Protein AF-A0A511D7U4-F1 (afdb_monomer_lite)

Radius of gyration: 13.5 Å; chains: 1; bounding box: 28×25×48 Å

Organism: NCBI:txid1123024

pLDDT: mean 93.22, std 8.73, range [59.75, 98.56]

Structure (mmCIF, N/CA/C/O backbone):
data_AF-A0A511D7U4-F1
#
_entry.id   AF-A0A511D7U4-F1
#
loop_
_atom_site.group_PDB
_atom_site.id
_atom_site.type_symbol
_atom_site.label_atom_id
_atom_site.label_alt_id
_atom_site.label_comp_id
_atom_site.label_asym_id
_atom_site.label_entity_id
_atom_site.label_seq_id
_atom_site.pdbx_PDB_ins_code
_atom_site.Cartn_x
_atom_site.Cartn_y
_atom_site.Cartn_z
_atom_site.occupancy
_atom_site.B_iso_or_equiv
_atom_site.auth_seq_id
_atom_site.auth_comp_id
_atom_site.auth_asym_id
_atom_site.auth_atom_id
_atom_site.pdbx_PDB_model_num
ATOM 1 N N . MET A 1 1 ? -4.668 5.861 11.434 1.00 91.88 1 MET A N 1
ATOM 2 C CA . MET A 1 1 ? -3.916 6.250 10.217 1.00 91.88 1 MET A CA 1
ATOM 3 C C . MET A 1 1 ? -2.959 5.128 9.864 1.00 91.88 1 MET A C 1
ATOM 5 O O . MET A 1 1 ? -2.495 4.466 10.786 1.00 91.88 1 MET A O 1
ATOM 9 N N . LEU A 1 2 ? -2.630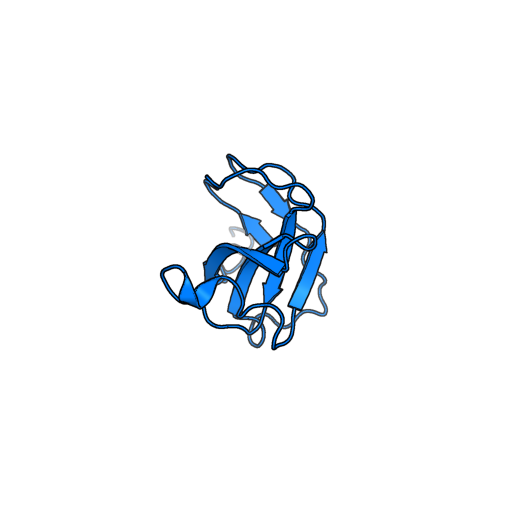 4.964 8.585 1.00 96.50 2 LEU A N 1
ATOM 10 C CA . LEU A 1 2 ? -1.519 4.136 8.128 1.00 96.50 2 LEU A CA 1
ATOM 11 C C . LEU A 1 2 ? -0.259 5.000 8.072 1.00 96.50 2 LEU A C 1
ATOM 13 O O . LEU A 1 2 ? -0.315 6.135 7.590 1.00 96.50 2 LEU A O 1
ATOM 17 N N . ARG A 1 3 ? 0.871 4.462 8.532 1.00 97.25 3 ARG A N 1
ATOM 18 C CA . ARG A 1 3 ? 2.173 5.125 8.448 1.00 97.25 3 ARG A CA 1
ATOM 19 C C . ARG A 1 3 ? 3.144 4.269 7.645 1.00 97.25 3 ARG A C 1
ATOM 21 O O . ARG A 1 3 ? 3.388 3.126 8.008 1.00 97.25 3 ARG A O 1
ATOM 28 N N . LEU A 1 4 ? 3.714 4.854 6.596 1.00 97.75 4 LEU A N 1
ATOM 29 C CA . LEU A 1 4 ? 4.899 4.332 5.922 1.00 97.75 4 LEU A CA 1
ATOM 30 C C . LEU A 1 4 ? 6.129 4.947 6.586 1.00 97.75 4 LEU A C 1
ATOM 32 O O . LEU A 1 4 ? 6.208 6.173 6.719 1.00 97.75 4 LEU A O 1
ATOM 36 N N . GLU A 1 5 ? 7.072 4.110 7.004 1.00 96.50 5 GLU A N 1
ATOM 37 C CA . GLU A 1 5 ? 8.300 4.526 7.683 1.00 96.50 5 GLU A CA 1
ATOM 38 C C . GLU A 1 5 ? 9.511 4.161 6.838 1.00 96.50 5 GLU A C 1
ATOM 40 O O . GLU A 1 5 ? 9.595 3.039 6.349 1.00 96.50 5 GLU A O 1
ATOM 45 N N . ASN A 1 6 ? 10.452 5.099 6.700 1.00 96.50 6 ASN A N 1
ATOM 46 C CA . ASN A 1 6 ? 11.732 4.879 6.018 1.00 96.50 6 ASN A CA 1
ATOM 47 C C . ASN A 1 6 ? 11.583 4.201 4.646 1.00 96.50 6 ASN A C 1
ATOM 49 O O . ASN A 1 6 ? 12.367 3.320 4.298 1.00 96.50 6 ASN A O 1
ATOM 53 N N . LEU A 1 7 ? 10.559 4.595 3.883 1.00 97.75 7 LEU A N 1
ATOM 54 C CA . LEU A 1 7 ? 10.371 4.103 2.531 1.00 97.75 7 LEU A CA 1
ATOM 55 C C . LEU A 1 7 ? 11.594 4.496 1.705 1.00 97.75 7 LEU A C 1
ATOM 57 O O . LEU A 1 7 ? 12.028 5.645 1.738 1.00 97.75 7 LEU A O 1
ATOM 61 N N . ASP A 1 8 ? 12.121 3.533 0.970 1.00 97.50 8 ASP A N 1
ATOM 62 C CA . ASP A 1 8 ? 13.111 3.733 -0.075 1.00 97.50 8 ASP A CA 1
ATOM 63 C C . ASP A 1 8 ? 12.714 2.791 -1.209 1.00 97.50 8 ASP A C 1
ATOM 65 O O . ASP A 1 8 ? 12.892 1.572 -1.142 1.00 97.50 8 ASP A O 1
ATOM 69 N N . THR A 1 9 ? 12.021 3.344 -2.199 1.00 96.12 9 THR A N 1
ATOM 70 C CA . THR A 1 9 ? 11.584 2.607 -3.380 1.00 96.12 9 THR A CA 1
ATOM 71 C C . THR A 1 9 ? 11.825 3.431 -4.636 1.00 96.12 9 THR A C 1
ATOM 73 O O . THR A 1 9 ? 12.092 4.631 -4.598 1.00 96.12 9 THR A O 1
ATOM 76 N N . SER A 1 10 ? 11.739 2.778 -5.789 1.00 95.81 10 SER A N 1
ATOM 77 C CA . SER A 1 10 ? 11.848 3.462 -7.074 1.00 95.81 10 SER A CA 1
ATOM 78 C C . SER A 1 10 ? 10.629 4.347 -7.332 1.00 95.81 10 SER A C 1
ATOM 80 O O . SER A 1 10 ? 9.515 4.032 -6.919 1.00 95.81 10 SER A O 1
ATOM 82 N N . ASN A 1 11 ? 10.822 5.440 -8.067 1.00 93.75 11 ASN A N 1
ATOM 83 C CA . ASN A 1 11 ? 9.703 6.250 -8.531 1.00 93.75 11 ASN A CA 1
ATOM 84 C C . ASN A 1 11 ? 8.967 5.560 -9.696 1.00 93.75 11 ASN A C 1
ATOM 86 O O . ASN A 1 11 ? 9.570 4.811 -10.469 1.00 93.75 11 ASN A O 1
ATOM 90 N N . GLY A 1 12 ? 7.675 5.840 -9.844 1.00 94.44 12 GLY A N 1
ATOM 91 C CA . GLY A 1 12 ? 6.816 5.265 -10.874 1.00 94.44 12 GLY A CA 1
ATOM 92 C C . GLY A 1 12 ? 5.793 6.283 -11.385 1.00 94.44 12 GLY A C 1
ATOM 93 O O . GLY A 1 12 ? 5.542 7.288 -10.724 1.00 94.44 12 GLY A O 1
ATOM 94 N N . PRO A 1 13 ? 5.211 6.056 -12.573 1.00 96.94 13 PRO A N 1
ATOM 95 C CA . PRO A 1 13 ? 4.333 7.030 -13.223 1.00 96.94 13 PRO A CA 1
ATOM 96 C C . PRO A 1 13 ? 2.957 7.186 -12.561 1.00 96.94 13 PRO A C 1
ATOM 98 O O . PRO A 1 13 ? 2.320 8.210 -12.778 1.00 96.94 13 PRO A O 1
ATOM 101 N N . ASP A 1 14 ? 2.496 6.189 -11.798 1.00 97.94 14 ASP A N 1
ATOM 102 C CA . ASP A 1 14 ? 1.231 6.248 -11.053 1.00 97.94 14 ASP A CA 1
ATOM 103 C C . ASP A 1 14 ? 1.277 5.313 -9.837 1.00 97.94 14 ASP A C 1
ATOM 105 O O . ASP A 1 14 ? 0.765 4.196 -9.877 1.00 97.94 14 ASP A O 1
ATOM 109 N N . LEU A 1 15 ? 2.007 5.721 -8.795 1.00 98.50 15 LEU A N 1
ATOM 110 C CA . LEU A 1 15 ? 2.135 4.946 -7.560 1.00 98.50 15 LEU A CA 1
ATOM 111 C C . LEU A 1 15 ? 1.013 5.298 -6.577 1.00 98.50 15 LEU A C 1
ATOM 113 O O . LEU A 1 15 ? 0.788 6.474 -6.277 1.00 98.50 15 LEU A O 1
ATOM 117 N N . LYS A 1 16 ? 0.364 4.271 -6.032 1.00 98.56 16 LYS A N 1
ATOM 118 C CA . LYS A 1 16 ? -0.682 4.329 -5.006 1.00 98.56 16 LYS A CA 1
ATOM 119 C C . LYS A 1 16 ? -0.243 3.601 -3.741 1.00 98.56 16 LYS A C 1
ATOM 121 O O . LYS A 1 16 ? 0.687 2.793 -3.767 1.00 98.56 16 LYS A O 1
ATOM 126 N N . VAL A 1 17 ? -0.936 3.869 -2.640 1.00 98.56 17 VAL A N 1
ATOM 127 C CA . VAL A 1 17 ? -0.810 3.096 -1.401 1.00 98.56 17 VAL A CA 1
ATOM 128 C C . VAL A 1 17 ? -2.073 2.277 -1.210 1.00 98.56 17 VAL A C 1
ATOM 130 O O . VAL A 1 17 ? -3.134 2.832 -0.938 1.00 98.56 17 VAL A O 1
ATOM 133 N N . TRP A 1 18 ? -1.950 0.961 -1.345 1.00 98.50 18 TRP A N 1
ATOM 134 C CA . TRP A 1 18 ? -3.057 0.026 -1.169 1.00 98.50 18 TRP A CA 1
ATOM 135 C C . TRP A 1 18 ? -2.903 -0.750 0.135 1.00 98.50 18 TRP A C 1
ATOM 137 O O . TRP A 1 18 ? -1.806 -1.222 0.427 1.00 98.50 18 TRP A O 1
ATOM 147 N N . ILE A 1 19 ? -3.991 -0.923 0.890 1.00 97.88 19 ILE A N 1
ATOM 148 C CA . ILE A 1 19 ? -4.100 -1.976 1.916 1.00 97.88 19 ILE A CA 1
ATOM 149 C C . ILE A 1 19 ? -4.796 -3.180 1.275 1.00 97.88 19 ILE A C 1
ATOM 151 O O . ILE A 1 19 ? -5.795 -2.979 0.588 1.00 97.88 19 ILE A O 1
ATOM 155 N N . THR A 1 20 ? -4.290 -4.401 1.461 1.00 97.81 20 THR A N 1
ATOM 156 C CA . THR A 1 20 ? -4.774 -5.593 0.738 1.00 97.81 20 THR A CA 1
ATOM 157 C C . THR A 1 20 ? -4.872 -6.840 1.623 1.00 97.81 20 THR A C 1
ATOM 159 O O . THR A 1 20 ? -4.240 -6.905 2.681 1.00 97.81 20 THR A O 1
ATOM 162 N N . ASP A 1 21 ? -5.623 -7.847 1.170 1.00 97.31 21 ASP A N 1
ATOM 163 C CA . ASP A 1 21 ? -5.642 -9.202 1.749 1.00 97.31 21 ASP A CA 1
ATOM 164 C C . ASP A 1 21 ? -4.565 -10.141 1.169 1.00 97.31 21 ASP A C 1
ATOM 166 O O . ASP A 1 21 ? -4.372 -11.254 1.667 1.00 97.31 21 ASP A O 1
ATOM 170 N N . ALA A 1 22 ? -3.814 -9.698 0.158 1.00 96.94 22 ALA A N 1
ATOM 171 C CA . ALA A 1 22 ? -2.792 -10.511 -0.483 1.00 96.94 22 ALA A CA 1
ATOM 172 C C . ALA A 1 22 ? -1.566 -10.728 0.430 1.00 96.94 22 ALA A C 1
ATOM 174 O O . ALA A 1 22 ? -1.126 -9.807 1.137 1.00 96.94 22 ALA A O 1
ATOM 175 N N . PRO A 1 23 ? -0.950 -11.925 0.405 1.00 95.38 23 PRO A N 1
ATOM 176 C CA . PRO A 1 23 ? 0.249 -12.200 1.182 1.00 95.38 23 PRO A CA 1
ATOM 177 C C . PRO A 1 23 ? 1.465 -11.461 0.613 1.00 95.38 23 PRO A C 1
ATOM 179 O O . PRO A 1 23 ? 1.664 -11.371 -0.598 1.00 95.38 23 PRO A O 1
ATOM 182 N N . VAL A 1 24 ? 2.355 -11.005 1.496 1.00 96.56 24 VAL A N 1
ATOM 183 C CA . VAL A 1 24 ? 3.652 -10.462 1.075 1.00 96.56 24 VAL A CA 1
ATOM 184 C C . VAL A 1 24 ? 4.582 -11.611 0.701 1.00 96.56 24 VAL A C 1
ATOM 186 O O . VAL A 1 24 ? 5.051 -12.351 1.567 1.00 96.56 24 VAL A O 1
ATOM 189 N N . LEU A 1 25 ? 4.868 -11.745 -0.593 1.00 94.94 25 LEU A N 1
ATOM 190 C CA . LEU A 1 25 ? 5.802 -12.740 -1.114 1.00 94.94 25 LEU A CA 1
ATOM 191 C C . LEU A 1 25 ? 7.136 -12.082 -1.500 1.00 94.94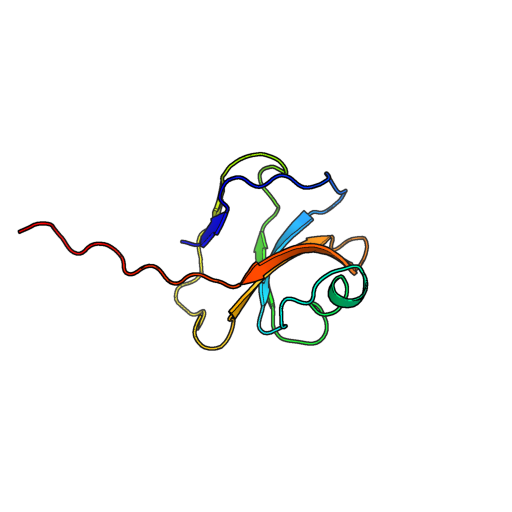 25 LEU A C 1
ATOM 193 O O . LEU A 1 25 ? 7.139 -11.023 -2.134 1.00 94.94 25 LEU A O 1
ATOM 197 N N . PRO A 1 26 ? 8.284 -12.692 -1.162 1.00 89.25 26 PRO A N 1
ATOM 198 C CA . PRO A 1 26 ? 9.583 -12.143 -1.523 1.00 89.25 26 PRO A CA 1
ATOM 199 C C . PRO A 1 26 ? 9.863 -12.267 -3.028 1.00 89.25 26 PRO A C 1
ATOM 201 O O . PRO A 1 26 ? 9.414 -13.187 -3.713 1.00 89.25 26 PRO A O 1
ATOM 204 N N . GLY A 1 27 ? 10.700 -11.364 -3.538 1.00 90.12 27 GLY A N 1
ATOM 205 C CA . GLY A 1 27 ? 11.197 -11.419 -4.912 1.00 90.12 27 GLY A CA 1
ATOM 206 C C . GLY A 1 27 ? 10.155 -11.057 -5.976 1.00 90.12 27 GLY A C 1
ATOM 207 O O . GLY A 1 27 ? 9.137 -10.426 -5.709 1.00 90.12 27 GLY A O 1
ATOM 208 N N . ARG A 1 28 ? 10.440 -11.417 -7.235 1.00 89.75 28 ARG A N 1
ATOM 209 C CA . ARG A 1 28 ? 9.616 -11.005 -8.389 1.00 89.75 28 ARG A CA 1
ATOM 210 C C . ARG A 1 28 ? 8.228 -11.644 -8.408 1.00 89.75 28 ARG A C 1
ATOM 212 O O . ARG A 1 28 ? 7.304 -11.009 -8.901 1.00 89.75 28 ARG A O 1
ATOM 219 N N . ALA A 1 29 ? 8.091 -12.856 -7.869 1.00 88.19 29 ALA A N 1
ATOM 220 C CA . ALA A 1 29 ? 6.824 -13.584 -7.847 1.00 88.19 29 ALA A CA 1
ATOM 221 C C . ALA A 1 29 ? 5.730 -12.835 -7.069 1.00 88.19 29 ALA A C 1
ATOM 223 O O . ALA A 1 29 ? 4.568 -12.908 -7.439 1.00 88.19 29 ALA A O 1
ATOM 224 N N . GLY A 1 30 ? 6.102 -12.061 -6.043 1.00 90.50 30 GLY A N 1
ATOM 225 C CA . GLY A 1 30 ? 5.154 -11.276 -5.253 1.00 90.50 30 GLY A CA 1
ATOM 226 C C . GLY A 1 30 ? 4.709 -9.961 -5.881 1.00 90.50 30 GLY A C 1
ATOM 227 O O . GLY A 1 30 ? 3.914 -9.256 -5.281 1.00 90.50 30 GLY A O 1
ATOM 228 N N . ARG A 1 31 ? 5.225 -9.560 -7.048 1.00 93.81 31 ARG A N 1
ATOM 229 C CA . ARG A 1 31 ? 4.947 -8.210 -7.566 1.00 93.81 31 ARG A CA 1
ATOM 230 C C . ARG A 1 31 ? 3.536 -8.032 -8.122 1.00 93.81 31 ARG A C 1
ATOM 232 O O . ARG A 1 31 ? 3.076 -6.900 -8.136 1.00 93.81 31 ARG A O 1
ATOM 239 N N . GLY A 1 32 ? 2.876 -9.092 -8.569 1.00 92.81 32 GLY A N 1
ATOM 240 C CA . GLY A 1 32 ? 1.568 -9.015 -9.233 1.00 92.81 32 GLY A CA 1
ATOM 241 C C . GLY A 1 32 ? 0.497 -9.850 -8.547 1.00 92.81 32 GLY A C 1
ATOM 242 O O . GLY A 1 32 ? -0.286 -10.465 -9.238 1.00 92.81 32 GLY A O 1
ATOM 243 N N . VAL A 1 33 ? 0.545 -9.979 -7.217 1.00 94.12 33 VAL A N 1
ATOM 244 C CA . VAL A 1 33 ? -0.448 -10.762 -6.449 1.00 94.12 33 VAL A CA 1
ATOM 245 C C . VAL A 1 33 ? -1.493 -9.881 -5.762 1.00 94.12 33 VAL A C 1
ATOM 247 O O . VAL A 1 33 ? -2.369 -10.381 -5.067 1.00 94.12 33 VAL A O 1
ATOM 250 N N . PHE A 1 34 ? -1.347 -8.560 -5.873 1.00 96.06 34 PHE A N 1
ATOM 251 C CA . PHE A 1 34 ? -2.107 -7.582 -5.089 1.00 96.06 34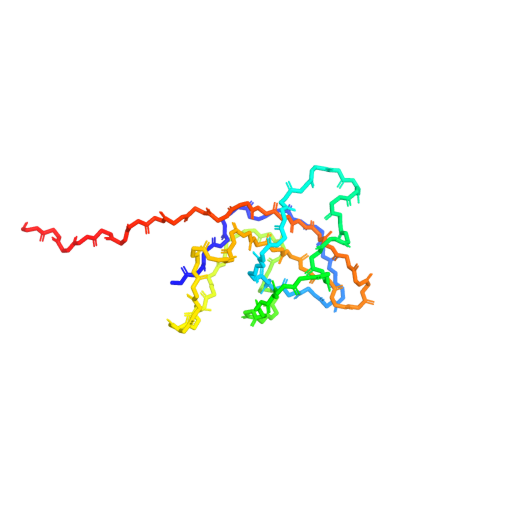 PHE A CA 1
ATOM 252 C C . PHE A 1 34 ? -3.407 -7.132 -5.779 1.00 96.06 34 PHE A C 1
ATOM 254 O O . PHE A 1 34 ? -4.195 -6.419 -5.162 1.00 96.06 34 PHE A O 1
ATOM 261 N N . ASP A 1 35 ? -3.632 -7.542 -7.029 1.00 92.25 35 ASP A N 1
ATOM 262 C CA . ASP A 1 35 ? -4.815 -7.267 -7.856 1.00 92.25 35 ASP A CA 1
ATOM 263 C C . ASP A 1 35 ? -5.770 -8.470 -8.005 1.00 92.25 35 ASP A C 1
ATOM 265 O O . ASP A 1 35 ? -6.835 -8.332 -8.601 1.00 92.25 35 ASP A O 1
ATOM 269 N N . ASP A 1 36 ? -5.443 -9.620 -7.406 1.00 90.12 36 ASP A N 1
ATOM 270 C CA . ASP A 1 36 ? -6.273 -10.839 -7.425 1.00 90.12 36 ASP A CA 1
ATOM 271 C C . ASP A 1 36 ? -7.334 -10.890 -6.302 1.00 90.12 36 ASP A C 1
ATOM 273 O O . ASP A 1 36 ? -8.217 -11.752 -6.304 1.00 90.12 36 ASP A O 1
ATOM 277 N N . GLY A 1 37 ? -7.226 -10.000 -5.311 1.00 93.44 37 GLY A N 1
ATOM 278 C CA . GLY A 1 37 ? -8.008 -10.012 -4.073 1.00 93.44 37 GLY A CA 1
ATOM 279 C C . GLY A 1 37 ? -8.646 -8.665 -3.751 1.00 93.44 37 GLY A C 1
ATOM 280 O O . GLY A 1 37 ? -8.939 -7.856 -4.634 1.00 93.44 37 GLY A O 1
ATOM 281 N N . ARG A 1 38 ? -8.892 -8.412 -2.464 1.00 96.38 38 ARG A N 1
ATOM 282 C CA . ARG A 1 38 ? -9.435 -7.128 -2.013 1.00 96.38 38 ARG A CA 1
ATOM 283 C C . ARG A 1 38 ? -8.312 -6.146 -1.754 1.00 96.38 38 ARG A C 1
ATOM 285 O O . ARG A 1 38 ? -7.355 -6.436 -1.036 1.00 96.38 38 ARG A O 1
ATOM 292 N N . SER A 1 39 ? -8.492 -4.938 -2.266 1.00 96.81 39 SER A N 1
ATOM 293 C CA . SER A 1 39 ? -7.616 -3.811 -1.995 1.00 96.81 39 SER A CA 1
ATOM 294 C C . SER A 1 39 ? -8.418 -2.546 -1.705 1.00 96.81 39 SER A C 1
ATOM 296 O O . SER A 1 39 ? -9.538 -2.354 -2.181 1.00 96.81 39 SER A O 1
ATOM 298 N N . VAL A 1 40 ? -7.840 -1.680 -0.878 1.00 97.50 40 VAL A N 1
ATOM 299 C CA . VAL A 1 40 ? -8.360 -0.350 -0.564 1.00 97.50 40 VA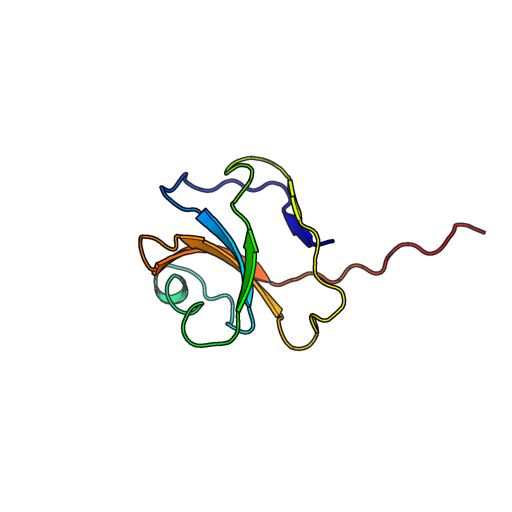L A CA 1
ATOM 300 C C . VAL A 1 40 ? -7.298 0.663 -0.951 1.00 97.50 40 VAL A C 1
ATOM 302 O O . VAL A 1 40 ? -6.213 0.672 -0.366 1.00 97.50 40 VAL A O 1
ATOM 305 N N . ASP A 1 41 ? -7.615 1.524 -1.917 1.00 97.94 41 ASP A N 1
ATOM 306 C CA . ASP A 1 41 ? -6.737 2.615 -2.335 1.00 97.94 41 ASP A CA 1
ATOM 307 C C . ASP A 1 41 ? -6.815 3.786 -1.342 1.00 97.94 41 ASP A C 1
ATOM 309 O O . ASP A 1 41 ? -7.860 4.415 -1.172 1.00 97.94 41 ASP A O 1
ATOM 313 N N . LEU A 1 42 ? -5.694 4.093 -0.684 1.00 98.31 42 LEU A N 1
ATOM 314 C CA . LEU A 1 42 ? -5.558 5.247 0.211 1.00 98.31 42 LEU A CA 1
ATOM 315 C C . LEU A 1 42 ? -5.095 6.520 -0.518 1.00 98.31 42 LEU A C 1
ATOM 317 O O . LEU A 1 42 ? -4.900 7.567 0.110 1.00 98.31 42 LEU A O 1
ATOM 321 N N . GLY A 1 43 ? -4.895 6.431 -1.831 1.00 98.38 43 GLY A N 1
ATOM 322 C CA . GLY A 1 43 ? -4.505 7.510 -2.720 1.00 98.38 43 GLY A CA 1
ATOM 323 C C . GLY A 1 43 ? -3.058 7.423 -3.206 1.00 98.38 43 GLY A C 1
ATOM 324 O O . GLY A 1 43 ? -2.314 6.472 -2.961 1.00 98.38 43 GLY A O 1
ATOM 325 N N . ALA A 1 44 ? -2.656 8.475 -3.922 1.00 98.44 44 ALA A N 1
ATOM 326 C CA . ALA A 1 44 ? -1.334 8.579 -4.528 1.00 98.44 44 ALA A CA 1
ATOM 327 C C . ALA A 1 44 ? -0.200 8.566 -3.489 1.00 98.44 44 ALA A C 1
ATOM 329 O O . ALA A 1 44 ? -0.294 9.196 -2.429 1.00 98.44 44 ALA A O 1
ATOM 330 N N . LEU A 1 45 ? 0.909 7.909 -3.838 1.00 98.56 45 LEU A N 1
ATOM 331 C CA . LEU A 1 45 ? 2.131 7.915 -3.046 1.00 98.56 45 LEU A CA 1
ATOM 332 C C . LEU A 1 45 ? 2.686 9.342 -2.953 1.00 98.56 45 LEU A C 1
ATOM 334 O O . LEU A 1 45 ? 3.052 9.955 -3.953 1.00 98.56 45 LEU A O 1
ATOM 338 N N . LYS A 1 46 ? 2.792 9.861 -1.728 1.00 97.94 46 LYS A N 1
ATOM 339 C CA . LYS A 1 46 ? 3.254 11.235 -1.460 1.00 97.94 46 LYS A CA 1
ATOM 340 C C . LYS A 1 46 ? 4.750 11.440 -1.724 1.00 97.94 46 LYS A C 1
ATOM 342 O O . LYS A 1 46 ? 5.172 12.557 -2.002 1.00 97.94 46 LYS A O 1
ATOM 347 N N . GLY A 1 47 ? 5.549 10.381 -1.611 1.00 96.88 47 GLY A N 1
ATOM 348 C CA . GLY A 1 47 ? 6.990 10.389 -1.853 1.00 96.88 47 GLY A CA 1
ATOM 349 C C . GLY A 1 47 ? 7.554 8.970 -1.831 1.00 96.88 47 GLY A C 1
ATOM 350 O O . GLY A 1 47 ? 7.110 8.150 -1.034 1.00 96.88 47 GLY A O 1
ATOM 351 N N . HIS A 1 48 ? 8.513 8.684 -2.714 1.00 96.31 48 HIS A N 1
ATOM 352 C CA . HIS A 1 48 ? 9.160 7.369 -2.841 1.00 96.31 48 HIS A CA 1
ATOM 353 C C . HIS A 1 48 ? 10.341 7.176 -1.873 1.00 96.31 48 HIS A C 1
ATOM 355 O O . HIS A 1 48 ? 10.839 6.063 -1.737 1.00 96.31 48 HIS A O 1
ATOM 361 N N . ILE A 1 49 ? 10.755 8.248 -1.184 1.00 97.62 49 ILE A N 1
ATOM 362 C CA . ILE A 1 49 ? 11.772 8.241 -0.128 1.00 97.62 49 ILE A CA 1
ATOM 363 C C . ILE A 1 49 ? 11.199 8.914 1.126 1.00 97.62 49 ILE A C 1
ATOM 365 O O . ILE A 1 49 ? 10.586 9.982 1.038 1.00 97.62 49 ILE A O 1
ATOM 369 N N . GLY A 1 50 ? 11.434 8.325 2.297 1.00 97.69 50 GLY A N 1
ATOM 370 C CA . GLY A 1 50 ? 11.097 8.892 3.602 1.00 97.69 50 GLY A CA 1
ATOM 371 C C . GLY A 1 50 ? 9.812 8.332 4.212 1.00 97.69 50 GLY A C 1
ATOM 372 O O . GLY A 1 50 ? 9.431 7.190 3.983 1.00 97.69 50 GLY A O 1
ATOM 373 N N . SER A 1 51 ? 9.158 9.120 5.067 1.00 98.25 51 SER A N 1
ATOM 374 C CA . SER A 1 51 ? 7.958 8.684 5.795 1.00 98.25 51 SER A CA 1
ATOM 375 C C . SER A 1 51 ? 6.729 9.478 5.376 1.00 98.25 51 SER A C 1
ATOM 377 O O . SER A 1 51 ? 6.808 10.681 5.129 1.00 98.25 51 SER A O 1
ATOM 379 N N . SER A 1 52 ? 5.573 8.823 5.345 1.00 97.94 52 SER A N 1
ATOM 380 C CA . SER A 1 52 ? 4.300 9.471 5.024 1.00 97.94 52 SER A CA 1
ATOM 381 C C . SER A 1 52 ? 3.135 8.807 5.752 1.00 97.94 52 SER A C 1
ATOM 383 O O . SER A 1 52 ? 3.200 7.641 6.132 1.00 97.94 52 SER A O 1
ATOM 385 N N . ASN A 1 53 ? 2.070 9.576 5.971 1.00 97.94 53 ASN A N 1
ATOM 386 C CA . ASN A 1 53 ? 0.866 9.121 6.660 1.00 97.94 53 ASN A CA 1
ATOM 387 C C . ASN A 1 53 ? -0.339 9.183 5.724 1.00 97.94 53 ASN A C 1
ATOM 389 O O . ASN A 1 53 ? -0.495 10.165 4.985 1.00 97.94 53 ASN A O 1
ATOM 393 N N . TYR A 1 54 ? -1.217 8.189 5.823 1.00 97.75 54 TYR A N 1
ATOM 394 C CA . TYR A 1 54 ? -2.455 8.090 5.056 1.00 97.75 54 TYR A CA 1
ATOM 395 C C . TYR A 1 54 ? -3.644 7.898 6.005 1.00 97.75 54 TYR A C 1
ATOM 397 O O . TYR A 1 54 ? -3.553 7.109 6.957 1.00 97.75 54 TYR A O 1
ATOM 405 N N . PRO A 1 55 ? -4.754 8.630 5.808 1.00 96.62 55 PRO A N 1
ATOM 406 C CA . PRO A 1 55 ? -5.987 8.321 6.515 1.00 96.62 55 PRO A CA 1
ATOM 407 C C . PRO A 1 55 ? -6.436 6.912 6.118 1.00 96.62 55 PRO A C 1
ATOM 409 O O . PRO A 1 55 ? -6.345 6.535 4.956 1.00 96.62 55 PRO A O 1
ATOM 412 N N . VAL A 1 56 ? -6.887 6.137 7.100 1.00 95.06 56 VAL A N 1
ATOM 413 C CA . VAL A 1 56 ? -7.512 4.831 6.861 1.00 95.06 56 VAL A CA 1
ATOM 414 C C . VAL A 1 56 ? -8.991 5.030 7.153 1.00 95.06 56 VAL A C 1
ATOM 416 O O . VAL A 1 56 ? -9.286 5.525 8.249 1.00 95.06 56 VAL A O 1
ATOM 419 N N . PRO A 1 57 ? -9.892 4.734 6.202 1.00 92.75 57 PRO A N 1
ATOM 420 C CA . PRO A 1 57 ? -11.320 4.849 6.451 1.00 92.75 57 PRO A CA 1
ATOM 421 C C . PRO A 1 57 ? -11.732 3.963 7.641 1.00 92.75 57 PRO A C 1
ATOM 423 O O . PRO A 1 57 ? -11.221 2.846 7.764 1.00 92.75 57 PRO A O 1
ATOM 426 N N . PRO A 1 58 ? -12.591 4.449 8.553 1.00 92.00 58 PRO A N 1
ATOM 427 C CA . PRO A 1 58 ? -12.974 3.709 9.759 1.00 92.00 58 PRO A CA 1
ATOM 428 C C . PRO A 1 58 ? -13.722 2.394 9.481 1.00 92.00 58 PRO A C 1
ATOM 430 O O . PRO A 1 58 ? -13.784 1.540 10.359 1.00 92.00 58 PRO A O 1
ATOM 433 N N . GLU A 1 59 ? -14.286 2.230 8.287 1.00 91.62 59 GLU A N 1
ATOM 434 C CA . GLU A 1 59 ? -14.984 1.031 7.820 1.00 91.62 59 GLU A CA 1
ATOM 435 C C . GLU A 1 59 ? -14.055 -0.119 7.395 1.00 91.62 59 GLU A C 1
ATOM 437 O O . GLU A 1 59 ? -14.536 -1.222 7.140 1.00 91.62 59 GLU A O 1
ATOM 442 N N . ILE A 1 60 ? -12.741 0.114 7.303 1.00 91.69 60 ILE A N 1
ATOM 443 C CA . ILE A 1 60 ? -11.787 -0.920 6.891 1.00 91.69 60 ILE A CA 1
ATOM 444 C C . ILE A 1 60 ? -11.440 -1.837 8.063 1.00 91.69 60 ILE A C 1
ATOM 446 O O . ILE A 1 60 ? -10.862 -1.396 9.059 1.00 91.69 60 ILE A O 1
ATOM 450 N N . ASP A 1 61 ? -11.718 -3.131 7.899 1.00 90.50 61 ASP A N 1
ATOM 451 C CA . ASP A 1 61 ? -11.280 -4.165 8.833 1.00 90.50 61 ASP A CA 1
ATOM 452 C C . ASP A 1 61 ? -9.838 -4.611 8.534 1.00 90.50 61 ASP A C 1
ATOM 454 O O . ASP A 1 61 ? -9.551 -5.309 7.559 1.00 90.50 61 ASP A O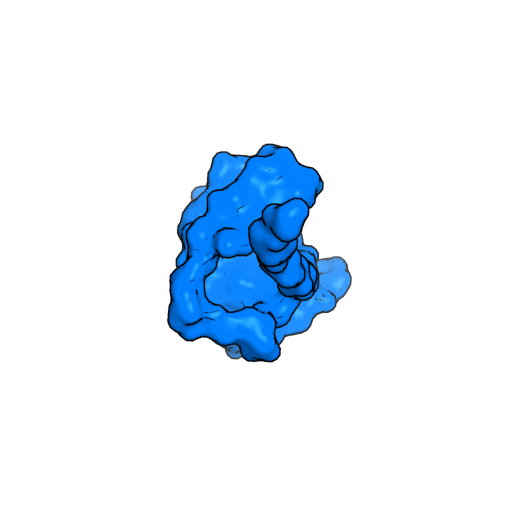 1
ATOM 458 N N . LEU A 1 62 ? -8.912 -4.211 9.406 1.00 89.94 62 LEU A N 1
ATOM 459 C CA . LEU A 1 62 ? -7.496 -4.578 9.319 1.00 89.94 62 LEU A CA 1
ATOM 460 C C . LEU A 1 62 ? -7.211 -6.016 9.788 1.00 89.94 62 LEU A C 1
ATOM 462 O O . LEU A 1 62 ? -6.087 -6.486 9.633 1.00 89.94 62 LEU A O 1
ATOM 466 N N . ALA A 1 63 ? -8.190 -6.721 10.367 1.00 89.56 63 ALA A N 1
ATOM 467 C CA . ALA A 1 63 ? -8.073 -8.160 10.598 1.00 89.56 63 ALA A CA 1
ATOM 468 C C . ALA A 1 63 ? -8.187 -8.951 9.285 1.00 89.56 63 ALA A C 1
ATOM 470 O O . ALA A 1 63 ? -7.662 -10.058 9.180 1.00 89.56 63 ALA A O 1
ATOM 471 N N . GLU A 1 64 ? -8.855 -8.372 8.286 1.00 93.00 64 GLU A N 1
ATOM 472 C CA . GLU A 1 64 ? -9.078 -8.987 6.983 1.00 93.00 64 GLU A CA 1
ATOM 473 C C . GLU A 1 64 ? -8.088 -8.522 5.909 1.00 93.00 64 GLU A C 1
ATOM 475 O O . GLU A 1 64 ? -7.766 -9.288 5.002 1.00 93.00 64 GLU A O 1
ATOM 480 N N . LEU A 1 65 ? -7.596 -7.283 6.007 1.00 95.69 65 LEU A N 1
ATOM 481 C CA . LEU A 1 65 ? -6.548 -6.758 5.136 1.00 95.69 65 LEU A CA 1
ATOM 482 C C . LEU A 1 65 ? -5.241 -6.656 5.924 1.00 95.69 65 LEU A C 1
ATOM 484 O O . LEU A 1 65 ? -5.092 -5.783 6.777 1.00 95.69 65 LEU A O 1
ATOM 488 N N . GLY A 1 66 ? -4.307 -7.566 5.650 1.00 95.06 66 GLY A N 1
ATOM 489 C CA . GLY A 1 66 ? -3.090 -7.752 6.444 1.00 95.06 66 GLY A CA 1
ATOM 490 C C . GLY A 1 66 ? -1.830 -7.110 5.869 1.00 95.06 66 GLY A C 1
ATOM 491 O O . GLY A 1 66 ? -0.805 -7.096 6.547 1.00 95.06 66 GLY A O 1
ATOM 492 N N . SER A 1 67 ? -1.860 -6.582 4.645 1.00 97.25 67 SER A N 1
ATOM 493 C CA . SER A 1 67 ? -0.657 -6.087 3.969 1.00 97.25 67 SER A CA 1
ATOM 494 C C . SER A 1 67 ? -0.852 -4.726 3.310 1.00 97.25 67 SER A C 1
ATOM 496 O O . SER A 1 67 ? -1.969 -4.259 3.096 1.00 97.25 67 SER A O 1
ATOM 498 N N . VAL A 1 68 ? 0.267 -4.080 2.987 1.00 98.00 68 VAL A N 1
ATOM 499 C CA . VAL A 1 68 ? 0.322 -2.852 2.193 1.00 98.00 68 VAL A CA 1
ATOM 500 C C . VAL A 1 68 ? 1.144 -3.101 0.942 1.00 98.00 68 VAL A C 1
ATOM 502 O O . VAL A 1 68 ? 2.222 -3.691 1.026 1.00 98.00 68 VAL A O 1
ATOM 505 N N . SER A 1 69 ? 0.679 -2.585 -0.194 1.00 98.38 69 SER A N 1
ATOM 506 C CA . SER A 1 69 ? 1.440 -2.511 -1.440 1.00 98.38 69 SER A CA 1
ATOM 507 C C . SER A 1 69 ? 1.608 -1.062 -1.891 1.00 98.38 69 SER A C 1
ATOM 509 O O . SER A 1 69 ? 0.676 -0.256 -1.846 1.00 98.38 69 SER A O 1
ATOM 511 N N . ILE A 1 70 ? 2.812 -0.741 -2.362 1.00 98.44 70 ILE A N 1
ATOM 512 C CA . ILE A 1 70 ? 3.061 0.422 -3.209 1.00 98.44 70 ILE A CA 1
ATOM 513 C C . ILE A 1 70 ? 2.752 -0.005 -4.643 1.00 98.44 70 ILE A C 1
ATOM 515 O O . ILE A 1 70 ? 3.623 -0.517 -5.351 1.00 98.44 70 ILE A O 1
ATOM 519 N N . TRP A 1 71 ? 1.493 0.133 -5.040 1.00 98.44 71 TRP A N 1
ATOM 520 C CA . TRP A 1 71 ? 0.992 -0.363 -6.316 1.00 98.44 71 TRP A CA 1
ATOM 521 C C . TRP A 1 71 ? 1.216 0.651 -7.433 1.00 98.44 71 TRP A C 1
ATOM 523 O O . TRP A 1 71 ? 0.926 1.832 -7.260 1.00 98.44 71 TRP A O 1
ATOM 533 N N . CYS A 1 72 ? 1.712 0.208 -8.587 1.00 98.31 72 CYS A N 1
ATOM 534 C CA . CYS A 1 72 ? 1.729 1.027 -9.791 1.00 98.31 72 CYS A CA 1
ATOM 535 C C . CYS A 1 72 ? 0.550 0.668 -10.692 1.00 98.31 72 CYS A C 1
ATOM 537 O O . CYS A 1 72 ? 0.636 -0.307 -11.440 1.00 98.31 72 CYS A O 1
ATOM 539 N N . ASP A 1 73 ? -0.495 1.495 -10.677 1.00 97.62 73 ASP A N 1
ATOM 540 C CA . ASP A 1 73 ? -1.739 1.245 -11.421 1.00 97.62 73 ASP A CA 1
ATOM 541 C C . ASP A 1 73 ? -1.502 1.158 -12.935 1.00 97.62 73 ASP A C 1
ATOM 543 O O . ASP A 1 73 ? -2.028 0.304 -13.638 1.00 97.62 73 ASP A O 1
ATOM 547 N N . ARG A 1 74 ? -0.571 1.968 -13.447 1.00 97.69 74 ARG A N 1
ATOM 548 C CA . ARG A 1 74 ? -0.207 1.947 -14.868 1.00 97.69 74 ARG A CA 1
ATOM 549 C C . ARG A 1 74 ? 0.406 0.625 -15.345 1.00 97.69 74 ARG A C 1
ATOM 551 O O . ARG A 1 74 ? 0.304 0.310 -16.530 1.00 97.69 74 ARG A O 1
ATOM 558 N N . PHE A 1 75 ? 1.129 -0.085 -14.483 1.00 96.88 75 PHE A N 1
ATOM 559 C CA . PHE A 1 75 ? 1.897 -1.273 -14.875 1.00 96.88 75 PHE A CA 1
ATOM 560 C C . PHE A 1 75 ? 1.415 -2.559 -14.209 1.00 96.88 75 PHE A C 1
ATOM 562 O O . PHE A 1 75 ? 2.004 -3.606 -14.465 1.00 96.88 75 PHE A O 1
ATOM 569 N N . ASN A 1 76 ? 0.389 -2.476 -13.365 1.00 96.69 76 ASN A N 1
ATOM 570 C CA . ASN A 1 76 ? -0.119 -3.569 -12.548 1.00 96.69 76 ASN A CA 1
ATOM 571 C C . ASN A 1 76 ? 0.989 -4.337 -11.813 1.00 96.69 76 ASN A C 1
ATOM 573 O O . ASN A 1 76 ? 1.106 -5.559 -11.900 1.00 96.69 76 ASN A O 1
ATOM 577 N N . VAL A 1 77 ? 1.872 -3.600 -11.134 1.00 97.06 77 VAL A N 1
ATOM 578 C CA . VAL A 1 77 ? 2.955 -4.195 -10.341 1.00 97.06 77 VAL A CA 1
ATOM 579 C C . VAL A 1 77 ? 3.195 -3.436 -9.043 1.00 97.06 77 VAL A C 1
ATOM 581 O O . VAL A 1 77 ? 3.198 -2.207 -8.994 1.00 97.06 77 VAL A O 1
ATOM 584 N N . SER A 1 78 ? 3.523 -4.189 -8.002 1.00 97.69 78 SER A N 1
ATOM 585 C CA . SER A 1 78 ? 3.993 -3.695 -6.715 1.00 97.69 78 SER A CA 1
ATOM 586 C C . SER A 1 78 ? 5.467 -3.287 -6.787 1.00 97.69 78 SER A C 1
ATOM 588 O O . SER A 1 78 ? 6.334 -4.023 -7.275 1.00 97.69 78 SER A O 1
ATOM 590 N N . PHE A 1 79 ? 5.756 -2.088 -6.287 1.00 97.31 79 PHE A N 1
ATOM 591 C CA . PHE A 1 79 ? 7.098 -1.517 -6.141 1.00 97.31 79 PHE A CA 1
ATOM 592 C C . PHE A 1 79 ? 7.697 -1.790 -4.755 1.00 97.31 79 PHE A C 1
ATOM 594 O O . PHE A 1 79 ? 8.896 -1.612 -4.546 1.00 97.31 79 PHE A O 1
ATOM 601 N N . GLY A 1 80 ? 6.877 -2.268 -3.826 1.00 96.62 80 GLY A N 1
ATOM 602 C CA . GLY A 1 80 ? 7.254 -2.643 -2.474 1.00 96.62 80 GLY A CA 1
ATOM 603 C C . GLY A 1 80 ? 6.012 -3.081 -1.714 1.00 96.62 80 GLY A C 1
ATOM 604 O O . GLY A 1 80 ? 4.917 -2.593 -1.989 1.00 96.62 80 GLY A O 1
ATOM 605 N N . ALA A 1 81 ? 6.171 -4.010 -0.780 1.00 97.38 81 ALA A N 1
ATOM 606 C CA . ALA A 1 81 ? 5.075 -4.461 0.059 1.00 97.38 81 ALA A CA 1
ATOM 607 C C . ALA A 1 81 ? 5.570 -4.830 1.455 1.00 97.38 81 ALA A C 1
ATOM 609 O O . ALA A 1 81 ? 6.723 -5.231 1.624 1.00 97.38 81 ALA A O 1
ATOM 610 N N . ALA A 1 82 ? 4.692 -4.690 2.441 1.00 96.81 82 ALA A N 1
ATOM 611 C CA . ALA A 1 82 ? 4.976 -5.005 3.833 1.00 96.81 82 ALA A CA 1
ATOM 612 C C . ALA A 1 82 ? 3.722 -5.543 4.528 1.00 96.81 82 ALA A C 1
ATOM 614 O O . ALA A 1 82 ? 2.602 -5.198 4.153 1.00 96.81 82 ALA A O 1
ATOM 615 N N . GLN A 1 83 ? 3.923 -6.396 5.531 1.00 96.62 83 GLN A N 1
ATOM 616 C CA . GLN A 1 83 ? 2.846 -6.789 6.437 1.00 96.62 83 GLN A CA 1
ATOM 617 C C . GLN A 1 83 ? 2.472 -5.588 7.309 1.00 96.62 83 GLN A C 1
ATOM 619 O O . GLN A 1 83 ? 3.333 -4.781 7.669 1.00 96.62 83 GLN A O 1
ATOM 624 N N . LEU A 1 84 ? 1.193 -5.464 7.645 1.00 95.19 84 LEU A N 1
ATOM 625 C CA . LEU A 1 84 ? 0.724 -4.442 8.564 1.00 95.19 84 LEU A CA 1
ATOM 626 C C . LEU A 1 84 ? 1.135 -4.767 9.996 1.00 95.19 84 LEU A C 1
ATOM 628 O O . LEU A 1 84 ? 0.905 -5.861 10.506 1.00 95.19 84 LEU A O 1
ATOM 632 N N . GLU A 1 85 ? 1.660 -3.756 10.678 1.00 93.62 85 GLU A N 1
ATOM 633 C CA . GLU A 1 85 ? 1.846 -3.780 12.121 1.00 93.62 85 GLU A CA 1
ATOM 634 C C . GLU A 1 85 ? 0.771 -2.916 12.782 1.00 93.62 85 GLU A C 1
ATOM 636 O O . GLU A 1 85 ? 0.814 -1.681 12.745 1.00 93.62 85 GLU A O 1
ATOM 641 N N . VAL A 1 86 ? -0.213 -3.564 13.408 1.00 87.50 86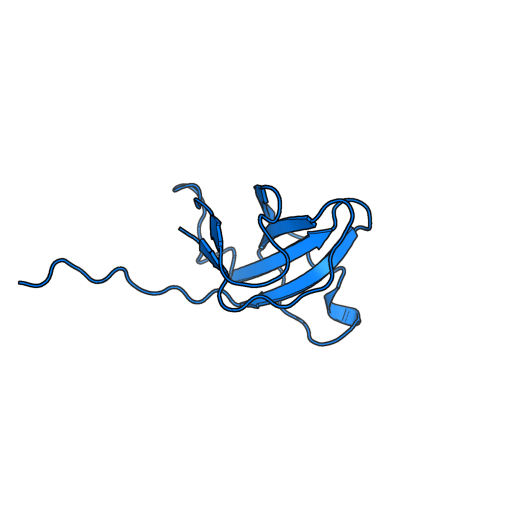 VAL A N 1
ATOM 642 C CA . VAL A 1 86 ? -1.238 -2.865 14.186 1.00 87.50 86 VAL A CA 1
ATOM 643 C C . VAL A 1 86 ? -0.644 -2.486 15.537 1.00 87.50 86 VAL A C 1
ATOM 645 O O . VAL A 1 86 ? -0.541 -3.302 16.452 1.00 87.50 86 VAL A O 1
ATOM 648 N N . ARG A 1 87 ? -0.243 -1.219 15.669 1.00 84.69 87 ARG A N 1
ATOM 649 C CA . ARG A 1 87 ? 0.165 -0.656 16.958 1.00 84.69 87 ARG A CA 1
ATOM 650 C C . ARG A 1 87 ? -1.066 -0.141 17.709 1.00 84.69 87 ARG A C 1
ATOM 652 O O . ARG A 1 87 ? -1.784 0.698 17.160 1.00 84.69 87 ARG A O 1
ATOM 659 N N . PRO A 1 88 ? -1.303 -0.577 18.960 1.00 75.19 88 PRO A N 1
ATOM 660 C CA . PRO A 1 88 ? -2.304 0.050 19.809 1.00 75.19 88 PRO A CA 1
ATOM 661 C C . PRO A 1 88 ? -1.977 1.537 19.954 1.00 75.19 88 PRO A C 1
ATOM 663 O O . PRO A 1 88 ? -0.828 1.901 20.217 1.00 75.19 88 PRO A O 1
ATOM 666 N N . SER A 1 89 ? -2.970 2.412 19.796 1.00 67.19 89 SER A N 1
ATOM 667 C CA . SER A 1 89 ? -2.790 3.813 20.167 1.00 67.19 89 SER A CA 1
ATOM 668 C C . SER A 1 89 ? -2.494 3.872 21.661 1.00 67.19 89 SER A C 1
ATOM 670 O O . SER A 1 89 ? -3.268 3.325 22.450 1.00 67.19 89 SER A O 1
ATOM 672 N N . ALA A 1 90 ? -1.398 4.524 22.054 1.00 65.00 90 ALA A N 1
ATOM 673 C CA . ALA A 1 90 ? -1.136 4.796 23.459 1.00 65.00 90 ALA A CA 1
ATOM 674 C C . ALA A 1 90 ? -2.365 5.502 24.051 1.00 65.00 90 ALA A C 1
ATOM 676 O O . ALA A 1 90 ? -2.757 6.573 23.583 1.00 65.00 90 ALA A O 1
ATOM 677 N N . GLY A 1 91 ? -3.011 4.860 25.028 1.00 59.75 91 GLY A N 1
ATOM 678 C CA . GLY A 1 91 ? -4.072 5.494 25.804 1.00 59.75 91 GLY A CA 1
ATOM 679 C C . GLY A 1 91 ? -3.532 6.742 26.511 1.00 59.75 91 GLY A C 1
ATOM 680 O O . GLY A 1 91 ? -2.312 6.889 26.636 1.00 59.75 91 GLY A O 1
ATOM 681 N N . PRO A 1 92 ? -4.405 7.653 26.970 1.00 60.75 92 PRO A N 1
ATOM 682 C CA . PRO A 1 92 ? -3.949 8.834 27.689 1.00 60.75 92 PRO A CA 1
ATOM 683 C C . PRO A 1 92 ? -3.077 8.399 28.873 1.00 60.75 92 PRO A C 1
ATOM 685 O O . PRO A 1 92 ? -3.477 7.536 29.661 1.00 60.75 92 PRO A O 1
ATOM 688 N N . ALA A 1 93 ? -1.872 8.967 28.964 1.00 63.62 93 ALA A N 1
ATOM 689 C CA . ALA A 1 93 ? -1.058 8.854 30.164 1.00 63.62 93 ALA A CA 1
ATOM 690 C C . ALA A 1 93 ? -1.909 9.350 31.343 1.00 63.62 93 ALA A C 1
ATOM 692 O O . ALA A 1 93 ? -2.511 10.422 31.251 1.00 63.62 93 ALA A O 1
ATOM 693 N N . ARG A 1 94 ? -2.036 8.519 32.382 1.00 61.28 94 ARG A N 1
ATOM 694 C CA . ARG A 1 94 ? -2.709 8.903 33.627 1.00 61.28 94 ARG A CA 1
ATOM 695 C C . ARG A 1 94 ? -1.973 10.042 34.314 1.00 61.28 94 ARG A C 1
ATOM 697 O O . ARG A 1 94 ? -0.724 10.047 34.239 1.00 61.28 94 ARG A O 1
#

Secondary structure (DSSP, 8-state):
-EEEEEEE----TTEEEEEESS----SGGGGG-SSSS-EEEEEE-S-SEEEEEE---TT--TTT--EEEEEETTTTEEEEEEE---PPPPPPP-

Foldseek 3Di:
DDKDAFAAWDDDPFWWKKQAQFDQDDDDVRWQRRVVGDIDTQGTDPDRGGMDDGDDPPPDDCVRRFKIFRADPVVNTGRDMDGDDDDDDDDDDD

InterPro domains:
  IPR019545 DM13 domain [PF10517] (2-84)
  IPR019545 DM13 domain [PS51549] (1-85)

Sequence (94 aa):
MLRLENLDTSNGPDLKVWITDAPVLPGRAGRGVFDDGRSVDLGALKGHIGSSNYPVPPEIDLAELGSVSIWCDRFNVSFGAAQLEVRPSAGPAR